Protein AF-A0A2E3B2K5-F1 (afdb_monomer_lite)

Sequence (80 aa):
MDNKFANFPNHLKDLKLNLMTAKELREAQEEIWEWIDEAEMLDDEYAPDIDIIDEARKIMGEIINERVDRHSDERGRTPE

Foldseek 3Di:
DPLPQQAQDPVLLPDPLVPDDLVVLVVSLVVLVVSLVVLVPDDPVRRYDVVRSVSSVVSNVVSVVSNVVVVVVVVPDDDD

Radius of gyration: 15.54 Å; chains: 1; bounding box: 52×19×40 Å

Secondary structure (DSSP, 8-state):
---TTSS--HHHHT--GGGS-HHHHHHHHHHHHHHHHHHHTS-TTTPPPHHHHHHHHHHHHHHHHHHHHHHHHHHH----

pLDDT: mean 87.91, std 13.14, range [48.59, 97.62]

Structure (mmCIF, N/CA/C/O backbone):
data_AF-A0A2E3B2K5-F1
#
_entry.id   AF-A0A2E3B2K5-F1
#
loop_
_atom_site.group_PDB
_atom_site.id
_atom_site.type_symbol
_atom_site.label_atom_id
_atom_site.label_alt_id
_atom_site.label_comp_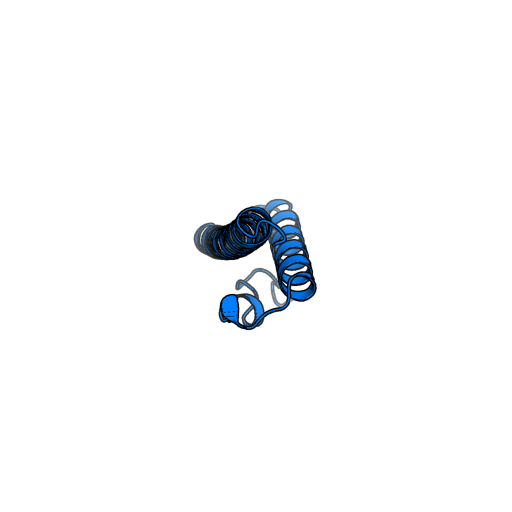id
_atom_site.label_asym_id
_atom_site.label_entity_id
_atom_site.label_seq_id
_atom_site.pdbx_PDB_ins_code
_atom_site.Cartn_x
_atom_site.Cartn_y
_atom_site.Cartn_z
_atom_site.occupancy
_atom_site.B_iso_or_equiv
_atom_site.auth_seq_id
_atom_site.auth_comp_id
_atom_site.auth_asym_id
_at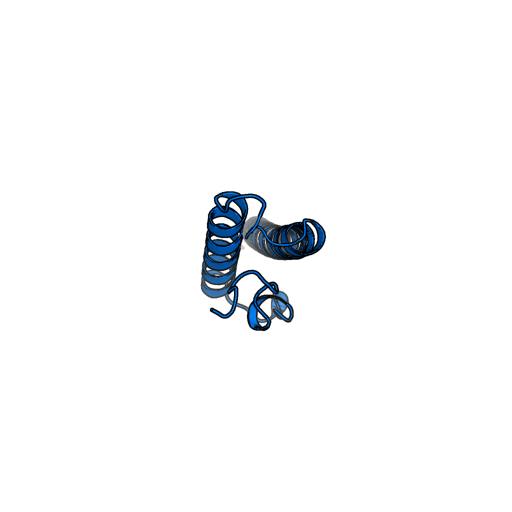om_site.auth_atom_id
_atom_site.pdbx_PDB_model_num
ATOM 1 N N . MET A 1 1 ? 25.604 -3.687 -6.927 1.00 52.19 1 MET A N 1
ATOM 2 C CA . MET A 1 1 ? 24.687 -3.121 -5.921 1.00 52.19 1 MET A CA 1
ATOM 3 C C . MET A 1 1 ? 23.412 -3.917 -6.031 1.00 52.19 1 MET A C 1
ATOM 5 O O . MET A 1 1 ? 22.960 -4.098 -7.155 1.00 52.19 1 MET A O 1
ATOM 9 N N . ASP A 1 2 ? 22.887 -4.437 -4.927 1.00 66.88 2 ASP A N 1
ATOM 10 C CA . ASP A 1 2 ? 21.557 -5.042 -4.941 1.00 66.88 2 ASP A CA 1
ATOM 11 C C . ASP A 1 2 ? 20.547 -3.930 -5.246 1.00 66.88 2 ASP A C 1
ATOM 13 O O . ASP A 1 2 ? 20.508 -2.919 -4.541 1.00 66.88 2 ASP A O 1
ATOM 17 N N . ASN A 1 3 ? 19.796 -4.059 -6.343 1.00 74.94 3 ASN A N 1
ATOM 18 C CA . ASN A 1 3 ? 18.728 -3.115 -6.647 1.00 74.94 3 ASN A CA 1
ATOM 19 C C . ASN A 1 3 ? 17.616 -3.344 -5.615 1.00 74.94 3 ASN A C 1
ATOM 21 O O . ASN A 1 3 ? 16.954 -4.381 -5.644 1.00 74.94 3 ASN A O 1
ATOM 25 N N . LYS A 1 4 ? 17.421 -2.392 -4.693 1.00 80.62 4 LYS A N 1
ATOM 26 C CA . LYS A 1 4 ? 16.388 -2.471 -3.646 1.00 80.62 4 LYS A CA 1
ATOM 27 C C . LYS A 1 4 ? 14.964 -2.585 -4.209 1.00 80.62 4 LYS A C 1
ATOM 29 O O . LYS A 1 4 ? 14.064 -2.988 -3.481 1.00 80.62 4 LYS A O 1
ATOM 34 N N . PHE A 1 5 ? 14.784 -2.270 -5.492 1.00 87.94 5 PHE A N 1
ATOM 35 C CA . PHE A 1 5 ? 13.521 -2.373 -6.215 1.00 87.94 5 PHE A CA 1
ATOM 36 C C . PHE A 1 5 ? 13.396 -3.648 -7.050 1.00 87.94 5 PHE A C 1
ATOM 38 O O . PHE A 1 5 ? 12.361 -3.875 -7.658 1.00 87.94 5 PHE A O 1
ATOM 45 N N . ALA A 1 6 ? 14.399 -4.535 -7.046 1.00 85.50 6 ALA A N 1
ATOM 46 C CA . ALA A 1 6 ? 14.316 -5.804 -7.774 1.00 85.50 6 ALA A CA 1
ATOM 47 C C . ALA A 1 6 ? 13.112 -6.664 -7.351 1.00 85.50 6 ALA A C 1
ATOM 49 O O . ALA A 1 6 ? 12.690 -7.529 -8.109 1.00 85.50 6 ALA A O 1
ATOM 50 N N . ASN A 1 7 ? 12.586 -6.450 -6.139 1.00 88.88 7 ASN A N 1
ATOM 51 C CA . ASN A 1 7 ? 11.344 -7.039 -5.658 1.00 88.88 7 ASN A CA 1
ATOM 52 C C . ASN A 1 7 ? 10.607 -6.037 -4.765 1.00 88.88 7 ASN A C 1
ATOM 54 O O . ASN A 1 7 ? 11.238 -5.249 -4.059 1.00 88.88 7 ASN A O 1
ATOM 58 N N . PHE A 1 8 ? 9.280 -6.139 -4.728 1.00 91.44 8 PHE A N 1
ATOM 59 C CA . PHE A 1 8 ? 8.474 -5.460 -3.718 1.00 91.44 8 PHE A CA 1
ATOM 60 C C . PHE A 1 8 ? 8.790 -6.028 -2.313 1.00 91.44 8 PHE A C 1
ATOM 62 O O . PHE A 1 8 ? 9.001 -7.245 -2.200 1.00 91.44 8 PHE A O 1
ATOM 69 N N . PRO A 1 9 ? 8.853 -5.211 -1.240 1.00 90.88 9 PRO A N 1
ATOM 70 C CA . PRO A 1 9 ? 9.298 -5.673 0.071 1.00 90.88 9 PRO A CA 1
ATOM 71 C C . PRO A 1 9 ? 8.427 -6.801 0.637 1.00 90.88 9 PRO A C 1
ATOM 73 O O . PRO A 1 9 ? 7.214 -6.671 0.786 1.00 90.88 9 PRO A O 1
ATOM 76 N N . ASN A 1 10 ? 9.060 -7.923 0.992 1.00 90.62 10 ASN A N 1
ATOM 77 C CA . ASN A 1 10 ? 8.349 -9.142 1.392 1.00 90.62 10 ASN A CA 1
ATOM 78 C C . ASN A 1 10 ? 7.464 -8.962 2.633 1.00 90.62 10 ASN A C 1
ATOM 80 O O . ASN A 1 10 ? 6.404 -9.572 2.716 1.00 90.62 10 ASN A O 1
ATOM 84 N N . HIS A 1 11 ? 7.862 -8.128 3.597 1.00 90.81 11 HIS A N 1
ATOM 85 C CA . HIS A 1 11 ? 7.045 -7.888 4.793 1.00 90.81 11 HIS A CA 1
ATOM 86 C C . HIS A 1 11 ? 5.752 -7.120 4.489 1.00 90.81 11 HIS A C 1
ATOM 88 O O . HIS A 1 11 ? 4.809 -7.218 5.270 1.00 90.81 11 HIS A O 1
ATOM 94 N N . LEU A 1 12 ? 5.688 -6.414 3.355 1.00 92.12 12 LEU A N 1
ATOM 95 C CA . LEU A 1 12 ? 4.490 -5.722 2.874 1.00 92.12 12 LEU A CA 1
ATOM 96 C C . LEU A 1 12 ? 3.597 -6.628 2.009 1.00 92.12 12 LEU A C 1
ATOM 98 O O . LEU A 1 12 ? 2.420 -6.326 1.844 1.00 92.12 12 LEU A O 1
ATOM 102 N N . LYS A 1 13 ? 4.115 -7.754 1.492 1.00 89.94 13 LYS A N 1
ATOM 103 C CA . LYS A 1 13 ? 3.346 -8.725 0.684 1.00 89.94 13 LYS A CA 1
ATOM 104 C C . LYS A 1 13 ? 2.323 -9.512 1.497 1.00 89.94 13 LYS A C 1
ATOM 106 O O . LYS A 1 13 ? 1.216 -9.750 1.032 1.00 89.94 13 LYS A O 1
ATOM 111 N N . ASP A 1 14 ? 2.693 -9.902 2.714 1.00 89.62 14 ASP A N 1
ATOM 112 C CA . ASP A 1 14 ? 1.923 -10.843 3.537 1.00 89.62 14 ASP A CA 1
ATOM 113 C C . ASP A 1 14 ? 1.216 -10.159 4.723 1.00 89.62 14 ASP A C 1
ATOM 115 O O . ASP A 1 14 ? 1.059 -10.740 5.806 1.00 89.62 14 ASP A O 1
ATOM 119 N N . LEU A 1 15 ? 0.798 -8.902 4.541 1.00 92.62 15 LEU A N 1
ATOM 120 C CA . LEU A 1 15 ? 0.122 -8.135 5.585 1.00 92.62 15 LEU A CA 1
ATOM 121 C C . LEU A 1 15 ? -1.226 -8.769 5.947 1.00 92.62 15 LEU A C 1
ATOM 123 O O . LEU A 1 15 ? -2.121 -8.942 5.122 1.00 92.62 15 LEU A O 1
ATOM 127 N N . LYS A 1 16 ? -1.411 -9.063 7.234 1.00 93.81 16 LYS A N 1
ATOM 128 C CA . LYS A 1 16 ? -2.698 -9.513 7.781 1.00 93.81 16 LYS A CA 1
ATOM 129 C C . LYS A 1 16 ? -3.507 -8.303 8.226 1.00 93.81 16 LYS A C 1
ATOM 131 O O . LYS A 1 16 ? -3.587 -8.020 9.420 1.00 93.81 16 LYS A O 1
ATOM 136 N N . LEU A 1 17 ? -4.078 -7.587 7.257 1.00 94.56 17 LEU A N 1
ATOM 137 C CA . LEU A 1 17 ? -4.728 -6.284 7.457 1.00 94.56 17 LEU A CA 1
ATOM 13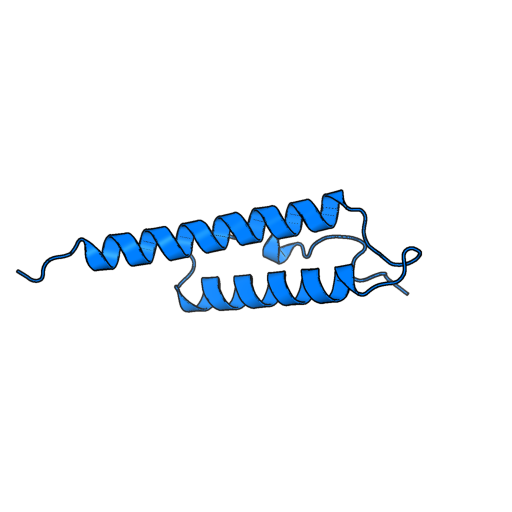8 C C . LEU A 1 17 ? -5.755 -6.286 8.599 1.00 94.56 17 LEU A C 1
ATOM 140 O O . LEU A 1 17 ? -5.736 -5.407 9.459 1.00 94.56 17 LEU A O 1
ATOM 144 N N . ASN A 1 18 ? -6.574 -7.334 8.685 1.00 90.88 18 ASN A N 1
ATOM 145 C CA . ASN A 1 18 ? -7.602 -7.505 9.714 1.00 90.88 18 ASN A CA 1
ATOM 146 C C . ASN A 1 18 ? -7.055 -7.652 11.151 1.00 90.88 18 ASN A C 1
ATOM 148 O O . ASN A 1 18 ? -7.818 -7.555 12.109 1.00 90.88 18 ASN A O 1
ATOM 152 N N . LEU A 1 19 ? -5.756 -7.921 11.315 1.00 94.94 19 LEU A N 1
ATOM 153 C CA . LEU A 1 19 ? -5.081 -8.029 12.614 1.00 94.94 19 LEU A CA 1
ATOM 154 C C . LEU A 1 19 ? -4.287 -6.770 12.981 1.00 94.94 19 LEU A C 1
ATOM 156 O O . LEU A 1 19 ? -3.821 -6.660 14.112 1.00 94.94 19 LEU A O 1
ATOM 160 N N . MET A 1 20 ? -4.123 -5.838 12.043 1.00 95.44 20 MET A N 1
ATOM 161 C CA . MET A 1 20 ? -3.376 -4.601 12.253 1.00 95.44 20 MET A CA 1
ATOM 162 C C . MET A 1 20 ? -4.248 -3.548 12.932 1.00 95.44 20 MET A C 1
ATOM 164 O O . MET A 1 20 ? -5.456 -3.476 12.718 1.00 95.44 20 MET A O 1
ATOM 168 N N . THR A 1 21 ? -3.638 -2.685 13.728 1.00 94.44 21 THR A N 1
AT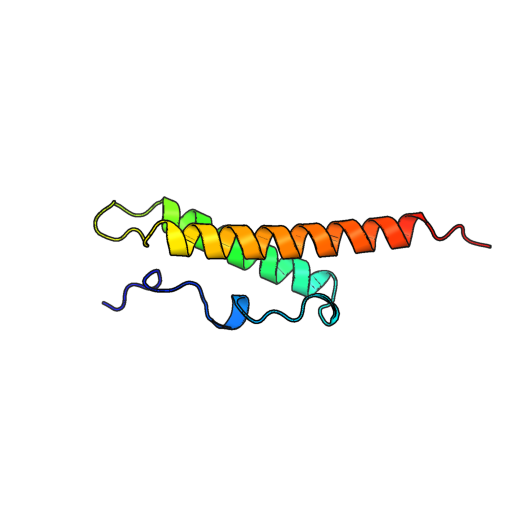OM 169 C CA . THR A 1 21 ? -4.250 -1.472 14.276 1.00 94.44 21 THR A CA 1
ATOM 170 C C . THR A 1 21 ? -4.393 -0.388 13.203 1.00 94.44 21 THR A C 1
ATOM 172 O O . THR A 1 21 ? -3.751 -0.426 12.157 1.00 94.44 21 THR A O 1
ATOM 175 N N . ALA A 1 22 ? -5.208 0.641 13.468 1.00 93.00 22 ALA A N 1
ATOM 176 C CA . ALA A 1 22 ? -5.334 1.789 12.562 1.00 93.00 22 ALA A CA 1
ATOM 177 C C . ALA A 1 22 ? -3.998 2.525 12.337 1.00 93.00 22 ALA A C 1
ATOM 179 O O . ALA A 1 22 ? -3.770 3.077 11.261 1.00 93.00 22 ALA A O 1
ATOM 180 N N . LYS A 1 23 ? -3.117 2.525 13.348 1.00 94.75 23 LYS A N 1
ATOM 181 C CA . LYS A 1 23 ? -1.778 3.104 13.249 1.00 94.75 23 LYS A CA 1
ATOM 182 C C . LYS A 1 23 ? -0.888 2.266 12.329 1.00 94.75 23 LYS A C 1
ATOM 184 O O . LYS A 1 23 ? -0.322 2.824 11.402 1.00 94.75 23 LYS A O 1
ATOM 189 N N . GLU A 1 24 ? -0.834 0.953 12.533 1.00 96.19 24 GLU A N 1
ATOM 190 C CA . GLU A 1 24 ? -0.028 0.054 11.693 1.00 96.19 24 GLU A CA 1
ATOM 191 C C . GLU A 1 24 ? -0.501 0.064 10.233 1.00 96.19 24 GLU A C 1
ATOM 193 O O . GLU A 1 24 ? 0.322 0.069 9.327 1.00 96.19 24 GLU A O 1
ATOM 198 N N . LEU A 1 25 ? -1.817 0.127 9.980 1.00 96.06 25 LEU A N 1
ATOM 199 C CA . LEU A 1 25 ? -2.347 0.277 8.617 1.00 96.06 25 LEU A CA 1
ATOM 200 C C . LEU A 1 25 ? -1.884 1.582 7.960 1.00 96.06 25 LEU A C 1
ATOM 202 O O . LEU A 1 25 ? -1.636 1.617 6.759 1.00 96.06 25 LEU A O 1
ATOM 206 N N . ARG A 1 26 ? -1.781 2.666 8.735 1.00 95.50 26 ARG A N 1
ATOM 207 C CA . ARG A 1 26 ? -1.285 3.947 8.232 1.00 95.50 26 ARG A CA 1
ATOM 208 C C . ARG A 1 26 ? 0.213 3.894 7.944 1.00 95.50 26 ARG A C 1
ATOM 210 O O . ARG A 1 26 ? 0.608 4.333 6.875 1.00 95.50 26 ARG A O 1
ATOM 217 N N . GLU A 1 27 ? 1.004 3.343 8.861 1.00 96.88 27 GLU A N 1
ATOM 218 C CA . GLU A 1 27 ? 2.453 3.184 8.685 1.00 96.88 27 GLU A CA 1
ATOM 219 C C . GLU A 1 27 ? 2.761 2.300 7.467 1.00 96.88 27 GLU A C 1
ATOM 221 O O . GLU A 1 27 ? 3.567 2.686 6.629 1.00 96.88 27 GLU A O 1
ATOM 226 N N . ALA A 1 28 ? 2.046 1.184 7.292 1.00 96.94 28 ALA A N 1
ATOM 227 C CA . ALA A 1 28 ? 2.194 0.333 6.112 1.00 96.94 28 ALA A CA 1
ATOM 228 C C . ALA A 1 28 ? 1.784 1.046 4.814 1.00 96.94 28 ALA A C 1
ATOM 230 O O . ALA A 1 28 ? 2.445 0.891 3.792 1.00 96.94 28 ALA A O 1
ATOM 231 N N . GLN A 1 29 ? 0.714 1.850 4.833 1.00 97.12 29 GLN A N 1
ATOM 232 C CA . GLN A 1 29 ? 0.345 2.652 3.666 1.00 97.12 29 GLN A CA 1
ATOM 233 C C . GLN A 1 29 ? 1.424 3.684 3.311 1.00 97.12 29 GLN A C 1
ATOM 235 O O . GLN A 1 29 ? 1.718 3.862 2.132 1.00 97.12 29 GLN A O 1
ATOM 240 N N . GLU A 1 30 ? 1.965 4.385 4.310 1.00 97.62 30 GLU A N 1
ATOM 241 C CA . GLU A 1 30 ? 3.020 5.387 4.123 1.00 97.62 30 GLU A CA 1
ATOM 242 C C . GLU A 1 30 ? 4.291 4.728 3.561 1.00 97.62 30 GLU A C 1
ATOM 244 O O . GLU A 1 30 ? 4.829 5.211 2.569 1.00 97.62 30 GLU A O 1
ATOM 249 N N . GLU A 1 31 ? 4.684 3.563 4.081 1.00 97.25 31 GLU A N 1
ATOM 250 C CA . GLU A 1 31 ? 5.840 2.808 3.584 1.00 97.25 31 GLU A CA 1
ATOM 251 C C . GLU A 1 31 ? 5.666 2.334 2.129 1.00 97.25 31 GLU A C 1
ATOM 253 O O . GLU A 1 31 ? 6.584 2.462 1.319 1.00 97.25 31 GLU A O 1
ATOM 258 N N . ILE A 1 32 ? 4.486 1.816 1.762 1.00 97.25 32 ILE A N 1
ATOM 259 C CA . ILE A 1 32 ? 4.219 1.405 0.373 1.00 97.25 32 ILE A CA 1
ATOM 260 C C . ILE A 1 32 ? 4.219 2.615 -0.564 1.00 97.25 32 ILE A C 1
ATOM 262 O O . ILE A 1 32 ? 4.748 2.524 -1.671 1.00 97.25 32 ILE A O 1
ATOM 266 N N . TRP A 1 33 ? 3.644 3.740 -0.131 1.00 97.25 33 TRP A N 1
ATOM 267 C CA . TRP A 1 33 ? 3.641 4.970 -0.918 1.00 97.25 33 TRP A CA 1
ATOM 268 C C . TRP A 1 33 ? 5.062 5.474 -1.180 1.00 97.25 33 TRP A C 1
ATOM 270 O O . TRP A 1 33 ? 5.396 5.750 -2.328 1.00 97.25 33 TRP A O 1
ATOM 280 N N . GLU A 1 34 ? 5.906 5.543 -0.147 1.00 96.75 34 GLU A N 1
ATOM 281 C CA . GLU A 1 34 ? 7.314 5.939 -0.282 1.00 96.75 34 GLU A CA 1
ATOM 282 C C . GLU A 1 34 ? 8.074 4.998 -1.221 1.00 96.75 34 GLU A C 1
ATOM 284 O O . GLU A 1 34 ? 8.807 5.454 -2.095 1.00 96.75 34 GLU A O 1
ATOM 289 N N . TRP A 1 35 ? 7.857 3.686 -1.102 1.00 96.12 35 TRP A N 1
ATOM 290 C CA . TRP A 1 35 ? 8.507 2.720 -1.985 1.00 96.12 35 TRP A CA 1
ATOM 291 C C . TRP A 1 35 ? 8.103 2.909 -3.455 1.00 96.12 35 TRP A C 1
ATOM 293 O O . TRP A 1 35 ? 8.969 2.861 -4.328 1.00 96.12 35 TRP A O 1
ATOM 303 N N . ILE A 1 36 ? 6.813 3.138 -3.738 1.00 95.62 36 ILE A N 1
ATOM 304 C CA . ILE A 1 36 ? 6.317 3.393 -5.102 1.00 95.62 36 ILE A CA 1
ATOM 305 C C . ILE A 1 36 ? 6.888 4.706 -5.647 1.00 95.62 36 ILE A C 1
ATOM 307 O O . ILE A 1 36 ? 7.391 4.718 -6.766 1.00 95.62 36 ILE A O 1
ATOM 311 N N . ASP A 1 37 ? 6.840 5.786 -4.865 1.00 95.88 37 ASP A N 1
ATOM 312 C CA . ASP A 1 37 ? 7.335 7.106 -5.273 1.00 95.88 37 ASP A CA 1
ATOM 313 C C . ASP A 1 37 ? 8.825 7.049 -5.634 1.00 95.88 37 ASP A C 1
ATOM 315 O O . ASP A 1 37 ? 9.239 7.500 -6.702 1.00 95.88 37 ASP A O 1
ATOM 319 N N . GLU A 1 38 ? 9.641 6.400 -4.800 1.00 94.88 38 GLU A N 1
ATOM 320 C CA . GLU A 1 38 ? 11.057 6.222 -5.105 1.00 94.88 38 GLU A CA 1
ATOM 321 C C . GLU A 1 38 ? 11.299 5.313 -6.320 1.00 94.88 38 GLU A C 1
ATOM 323 O O . GLU A 1 38 ? 12.225 5.574 -7.087 1.00 94.88 38 GLU A O 1
ATOM 328 N N . ALA A 1 39 ? 10.495 4.258 -6.501 1.00 93.31 39 ALA A N 1
ATOM 329 C CA . ALA A 1 39 ? 10.598 3.349 -7.641 1.00 93.31 39 ALA A CA 1
ATOM 330 C C . ALA A 1 39 ? 10.291 4.050 -8.972 1.00 93.31 39 ALA A C 1
ATOM 332 O O . ALA A 1 39 ? 10.988 3.826 -9.960 1.00 93.31 39 ALA A O 1
ATOM 333 N N . GLU A 1 40 ? 9.270 4.908 -8.991 1.00 91.88 40 GLU A N 1
ATOM 334 C CA . GLU A 1 40 ? 8.837 5.663 -10.173 1.00 91.88 40 GLU A CA 1
ATOM 335 C C . GLU A 1 40 ? 9.789 6.813 -10.536 1.00 91.88 40 GLU A C 1
ATOM 337 O O . GLU A 1 40 ? 9.789 7.274 -11.677 1.00 91.88 40 GLU A O 1
ATOM 342 N N . MET A 1 41 ? 10.620 7.268 -9.593 1.00 93.44 41 MET A N 1
ATOM 343 C CA . MET A 1 41 ? 11.651 8.285 -9.832 1.00 93.44 41 MET A CA 1
ATOM 344 C C . MET A 1 41 ? 12.955 7.733 -10.429 1.00 93.44 41 MET A C 1
ATOM 346 O O . MET A 1 41 ? 13.851 8.520 -10.748 1.00 93.44 41 MET A O 1
ATOM 350 N N . LEU A 1 42 ? 13.107 6.412 -10.556 1.00 91.94 42 LEU A N 1
ATOM 351 C CA . LEU A 1 42 ? 14.310 5.809 -11.131 1.00 91.94 42 LEU A CA 1
ATOM 352 C C . LEU A 1 42 ? 14.350 5.943 -12.655 1.00 91.94 42 LEU A C 1
ATOM 354 O O . LEU A 1 42 ? 13.327 5.863 -13.329 1.00 91.94 42 LEU A O 1
ATOM 358 N N . ASP A 1 43 ? 15.562 6.057 -13.198 1.00 89.75 43 ASP A N 1
ATOM 359 C CA . ASP A 1 43 ? 15.785 5.918 -14.637 1.00 89.75 43 ASP A CA 1
ATOM 360 C C . ASP A 1 43 ? 15.393 4.504 -15.110 1.00 89.75 43 ASP A C 1
ATOM 362 O O . ASP A 1 43 ? 15.585 3.531 -14.377 1.00 89.75 43 ASP A O 1
ATOM 366 N N . ASP A 1 44 ? 14.938 4.375 -16.362 1.00 84.88 44 ASP A N 1
ATOM 367 C CA . ASP A 1 44 ? 14.455 3.116 -16.963 1.00 84.88 44 ASP A CA 1
ATOM 368 C C . ASP A 1 44 ? 15.417 1.916 -16.801 1.00 84.88 44 ASP A C 1
ATOM 370 O O . ASP A 1 44 ? 14.978 0.771 -16.760 1.00 84.88 44 ASP A O 1
ATOM 374 N N . GLU A 1 45 ? 16.734 2.149 -16.705 1.00 88.62 45 GLU A N 1
ATOM 375 C CA . GLU A 1 45 ? 17.744 1.094 -16.486 1.00 88.62 45 GLU A CA 1
ATOM 376 C C . GLU A 1 45 ? 17.664 0.465 -15.078 1.00 88.62 45 GLU A C 1
ATOM 378 O O . GLU A 1 45 ? 18.061 -0.686 -14.885 1.00 88.62 45 GLU A O 1
ATOM 383 N N . TYR A 1 46 ? 17.157 1.212 -14.095 1.00 86.81 46 TYR A N 1
ATOM 384 C CA . TYR A 1 46 ? 17.091 0.820 -12.683 1.00 86.81 46 TYR A CA 1
ATOM 385 C C . TYR A 1 46 ? 15.661 0.652 -12.167 1.00 86.81 46 TYR A C 1
ATOM 387 O O . TYR A 1 46 ? 15.482 0.059 -11.096 1.00 86.81 46 TYR A O 1
ATOM 395 N N . ALA A 1 47 ? 14.674 1.160 -12.909 1.00 89.00 47 ALA A N 1
ATOM 396 C CA . ALA A 1 47 ? 13.262 1.027 -12.599 1.00 89.00 47 ALA A CA 1
ATOM 397 C C . ALA A 1 47 ? 12.866 -0.455 -12.448 1.00 89.00 47 ALA A C 1
ATOM 399 O O . ALA A 1 47 ? 13.325 -1.309 -13.217 1.00 89.00 47 ALA A O 1
ATOM 400 N N . PRO A 1 48 ? 12.040 -0.796 -11.445 1.00 91.81 48 PRO A N 1
ATOM 401 C CA . PRO A 1 48 ? 11.479 -2.135 -11.352 1.00 91.81 48 PRO A CA 1
ATOM 402 C C . PRO A 1 48 ? 10.539 -2.429 -12.522 1.00 91.81 48 PRO A C 1
ATOM 404 O O . PRO A 1 48 ? 10.007 -1.519 -13.158 1.00 91.81 48 PRO A O 1
ATOM 407 N N . ASP A 1 49 ? 10.294 -3.717 -12.766 1.00 93.38 49 ASP A N 1
ATOM 408 C CA . ASP A 1 49 ? 9.251 -4.133 -13.702 1.00 93.38 49 ASP A CA 1
ATOM 409 C C . ASP A 1 49 ? 7.895 -3.556 -13.260 1.00 93.38 49 ASP A C 1
ATOM 411 O O . ASP A 1 49 ? 7.591 -3.488 -12.062 1.00 93.38 49 ASP A O 1
ATOM 415 N N . ILE A 1 50 ? 7.072 -3.157 -14.229 1.00 92.94 50 ILE A N 1
ATOM 416 C CA . ILE A 1 50 ? 5.755 -2.568 -13.983 1.00 92.94 50 ILE A CA 1
ATOM 417 C C . ILE A 1 50 ? 4.870 -3.510 -13.161 1.00 92.94 50 ILE A C 1
ATOM 419 O O . ILE A 1 50 ? 4.130 -3.044 -12.298 1.00 92.94 50 ILE A O 1
ATOM 423 N N . ASP A 1 51 ? 5.024 -4.825 -13.338 1.00 94.56 51 ASP A N 1
ATOM 424 C CA . ASP A 1 51 ? 4.297 -5.840 -12.570 1.00 94.56 51 ASP A CA 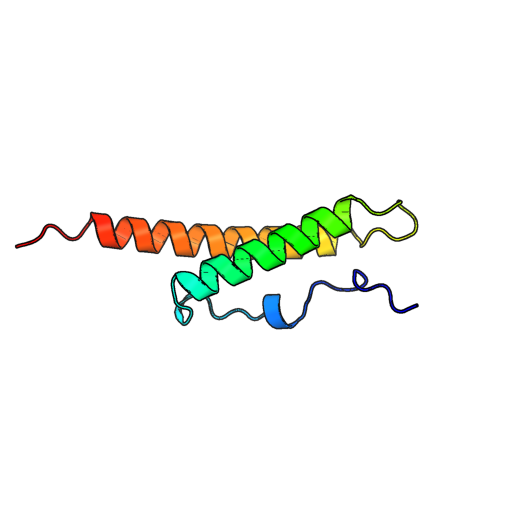1
ATOM 425 C C . ASP A 1 51 ? 4.585 -5.747 -11.057 1.00 94.56 51 ASP A C 1
ATOM 427 O O . ASP A 1 51 ? 3.706 -6.008 -10.233 1.00 94.56 51 ASP A O 1
ATOM 431 N N . ILE A 1 52 ? 5.799 -5.332 -10.669 1.00 94.81 52 ILE A N 1
ATOM 432 C CA . ILE A 1 52 ? 6.188 -5.143 -9.262 1.00 94.81 52 ILE A CA 1
ATOM 433 C C . ILE A 1 52 ? 5.531 -3.875 -8.698 1.00 94.81 52 ILE A C 1
ATOM 435 O O . ILE A 1 52 ? 5.040 -3.875 -7.567 1.00 94.81 52 ILE A O 1
ATOM 439 N N . ILE A 1 53 ? 5.490 -2.796 -9.487 1.00 94.25 53 ILE A N 1
ATOM 440 C CA . ILE A 1 53 ? 4.814 -1.549 -9.100 1.00 94.25 53 ILE A CA 1
ATOM 441 C C . ILE A 1 53 ? 3.304 -1.791 -8.962 1.00 94.25 53 ILE A C 1
ATOM 443 O O . ILE A 1 53 ? 2.677 -1.320 -8.011 1.00 94.25 53 ILE A O 1
ATOM 447 N N . ASP A 1 54 ? 2.712 -2.563 -9.870 1.00 95.44 54 ASP A N 1
ATOM 448 C CA . ASP A 1 54 ? 1.290 -2.892 -9.828 1.00 95.44 54 ASP A CA 1
ATOM 449 C C . ASP A 1 54 ? 0.939 -3.812 -8.646 1.00 95.44 54 ASP A C 1
ATOM 451 O O . ASP A 1 54 ? -0.111 -3.627 -8.024 1.00 95.44 54 ASP A O 1
ATOM 455 N N . GLU A 1 55 ? 1.827 -4.734 -8.252 1.00 95.06 55 GLU A N 1
ATOM 456 C CA . GLU A 1 55 ? 1.697 -5.495 -6.999 1.00 95.06 55 GLU A CA 1
ATOM 457 C C . GLU A 1 55 ? 1.662 -4.558 -5.778 1.00 95.06 55 GLU A C 1
ATOM 459 O O . GLU A 1 55 ? 0.760 -4.666 -4.941 1.00 95.06 55 GLU A O 1
ATOM 464 N N . ALA A 1 56 ? 2.584 -3.592 -5.707 1.00 95.75 56 ALA A N 1
ATOM 465 C CA . ALA A 1 56 ? 2.631 -2.602 -4.631 1.00 95.75 56 ALA A CA 1
ATOM 466 C C . ALA A 1 56 ? 1.339 -1.767 -4.562 1.00 95.75 56 ALA A C 1
ATOM 468 O O . ALA A 1 56 ? 0.723 -1.626 -3.500 1.00 95.75 56 ALA A O 1
ATOM 469 N N . ARG A 1 57 ? 0.875 -1.258 -5.713 1.00 96.62 57 ARG A N 1
ATOM 470 C CA . ARG A 1 57 ? -0.369 -0.476 -5.826 1.00 96.62 57 ARG A CA 1
ATOM 471 C C . ARG A 1 57 ? -1.596 -1.286 -5.423 1.00 96.62 57 ARG A C 1
ATOM 473 O O . ARG A 1 57 ? -2.497 -0.744 -4.780 1.00 96.62 57 ARG A O 1
ATOM 480 N N . LYS A 1 58 ? -1.639 -2.575 -5.771 1.00 96.62 58 LYS A N 1
ATOM 481 C CA . LYS A 1 58 ? -2.724 -3.474 -5.368 1.00 96.62 58 LYS A CA 1
ATOM 482 C C . LYS A 1 58 ? -2.808 -3.580 -3.846 1.00 96.62 58 LYS A C 1
ATOM 484 O O . LYS A 1 58 ? -3.883 -3.368 -3.291 1.00 96.62 58 LYS A O 1
ATOM 489 N N . ILE A 1 59 ? -1.687 -3.845 -3.177 1.00 96.62 59 ILE A N 1
ATOM 490 C CA . ILE A 1 59 ? -1.638 -3.966 -1.711 1.00 96.62 59 ILE A CA 1
ATOM 491 C C . ILE A 1 59 ? -2.001 -2.631 -1.049 1.00 96.62 59 ILE A C 1
ATOM 493 O O . ILE A 1 59 ? -2.785 -2.601 -0.101 1.00 96.62 59 ILE A O 1
ATOM 497 N N . MET A 1 60 ? -1.523 -1.506 -1.590 1.00 96.81 60 MET A N 1
ATOM 498 C CA . MET A 1 60 ? -1.937 -0.178 -1.128 1.00 96.81 60 MET A CA 1
ATOM 499 C C . MET A 1 60 ? -3.459 0.016 -1.221 1.00 96.81 60 MET A C 1
ATOM 501 O O . MET A 1 60 ? -4.073 0.549 -0.296 1.00 96.81 60 MET A O 1
ATOM 505 N N . GLY A 1 61 ? -4.083 -0.448 -2.308 1.00 96.75 61 GLY A N 1
ATOM 506 C CA . GLY A 1 61 ? -5.536 -0.443 -2.471 1.00 96.75 61 GLY A CA 1
ATOM 507 C C . GLY A 1 61 ? -6.263 -1.276 -1.411 1.00 96.75 61 GLY A C 1
ATOM 508 O O . GLY A 1 61 ? -7.267 -0.824 -0.861 1.00 96.75 61 GLY A O 1
ATOM 509 N N . GLU A 1 62 ? -5.742 -2.457 -1.072 1.00 96.62 62 GLU A N 1
ATOM 510 C CA . GLU A 1 62 ? -6.291 -3.314 -0.012 1.00 96.62 62 GLU A CA 1
ATOM 511 C C . GLU A 1 62 ? -6.217 -2.633 1.367 1.00 96.62 62 GLU A C 1
ATOM 513 O O . GLU A 1 62 ? -7.206 -2.627 2.102 1.00 96.62 62 GLU A O 1
ATOM 518 N N . ILE A 1 63 ? -5.098 -1.971 1.688 1.00 96.06 63 ILE A N 1
ATOM 519 C CA . ILE A 1 63 ? -4.952 -1.191 2.930 1.00 96.06 63 ILE A CA 1
ATOM 520 C C . ILE A 1 63 ? -5.951 -0.031 2.976 1.00 96.06 63 ILE A C 1
ATOM 522 O O . ILE A 1 63 ? -6.595 0.192 4.004 1.00 96.06 63 ILE A O 1
ATOM 526 N N . ILE A 1 64 ? -6.097 0.720 1.880 1.00 94.75 64 ILE A N 1
ATOM 527 C CA . ILE A 1 64 ? -7.038 1.846 1.810 1.00 94.75 64 ILE A CA 1
ATOM 528 C C . ILE A 1 64 ? -8.475 1.359 2.028 1.00 94.75 64 ILE A C 1
ATOM 530 O O . ILE A 1 64 ? -9.204 1.984 2.800 1.00 94.75 64 ILE A O 1
ATOM 534 N N . ASN A 1 65 ? -8.863 0.242 1.408 1.00 95.44 65 ASN A N 1
ATOM 535 C CA . ASN A 1 65 ? -10.190 -0.346 1.588 1.00 95.44 65 ASN A CA 1
ATOM 536 C C . ASN A 1 65 ? -10.436 -0.739 3.050 1.00 95.44 65 ASN A C 1
ATOM 538 O O .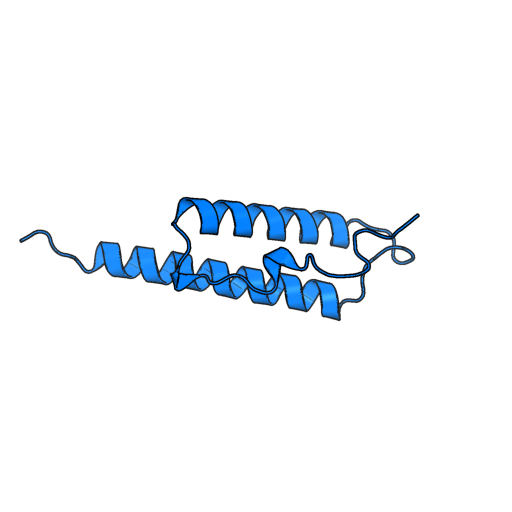 ASN A 1 65 ? -11.418 -0.290 3.633 1.00 95.44 65 ASN A O 1
ATOM 542 N N . GLU A 1 66 ? -9.501 -1.453 3.686 1.00 94.69 66 GLU A N 1
ATOM 543 C CA . GLU A 1 66 ? -9.609 -1.822 5.107 1.00 94.69 66 GLU A CA 1
ATOM 544 C C . GLU A 1 66 ? -9.766 -0.583 6.011 1.00 94.69 66 GLU A C 1
ATOM 546 O O . GLU A 1 66 ? -10.570 -0.565 6.947 1.00 94.69 66 GLU A O 1
ATOM 551 N N . ARG A 1 67 ? -9.018 0.494 5.734 1.00 92.88 67 ARG A N 1
ATOM 552 C CA . ARG A 1 67 ? -9.124 1.754 6.489 1.00 92.88 67 ARG A CA 1
ATOM 553 C C . ARG A 1 67 ? -10.483 2.434 6.298 1.00 92.88 67 ARG A C 1
ATOM 555 O O . ARG A 1 67 ? -11.012 3.000 7.256 1.00 92.88 67 ARG A O 1
ATOM 562 N N . VAL A 1 68 ? -11.034 2.409 5.085 1.00 90.75 68 VAL A N 1
ATOM 563 C CA . VAL A 1 68 ? -12.357 2.975 4.771 1.00 90.75 68 VAL A CA 1
ATOM 564 C C . VAL A 1 68 ? -13.474 2.163 5.427 1.00 90.75 68 VAL A C 1
ATOM 566 O O . VAL A 1 68 ? -14.387 2.759 6.006 1.00 90.75 68 VAL A O 1
ATOM 569 N N . ASP A 1 69 ? -13.384 0.835 5.397 1.00 89.19 69 ASP A N 1
ATOM 570 C CA . ASP A 1 69 ? -14.374 -0.064 5.996 1.00 89.19 69 ASP A CA 1
ATOM 571 C C . ASP A 1 69 ? -14.471 0.161 7.512 1.00 89.19 69 ASP A C 1
ATOM 573 O O . ASP A 1 69 ? -15.557 0.411 8.038 1.00 89.19 69 ASP A O 1
ATOM 577 N N . ARG A 1 70 ? -13.333 0.246 8.214 1.00 86.00 70 ARG A N 1
ATOM 578 C CA . ARG A 1 70 ? -13.305 0.540 9.661 1.00 86.00 70 ARG A CA 1
ATOM 579 C C . ARG A 1 70 ? -13.894 1.900 10.016 1.00 86.00 70 ARG A C 1
ATOM 581 O O . ARG A 1 70 ? -14.633 2.026 10.990 1.00 86.00 70 ARG A O 1
ATOM 588 N N . HIS A 1 71 ? -13.589 2.928 9.226 1.00 79.25 71 HIS A N 1
ATOM 589 C CA . HIS A 1 71 ? -14.176 4.252 9.435 1.00 79.25 71 HIS A CA 1
ATOM 590 C C . HIS A 1 71 ? -15.681 4.285 9.148 1.00 79.25 71 HIS A C 1
ATOM 592 O O . HIS A 1 71 ? -16.394 5.125 9.703 1.00 79.25 71 HIS A O 1
ATOM 598 N N . SER A 1 72 ? -16.173 3.392 8.291 1.00 72.69 72 SER A N 1
ATOM 599 C CA . SER A 1 72 ? -17.602 3.240 8.021 1.00 72.69 72 SER A CA 1
ATOM 600 C C . SER A 1 72 ? -18.310 2.531 9.183 1.00 72.69 72 SER A C 1
ATOM 602 O O . SER A 1 72 ? -19.361 3.004 9.621 1.00 72.69 72 SER A O 1
ATOM 604 N N . ASP A 1 73 ? -17.695 1.496 9.762 1.00 62.09 73 ASP A N 1
ATOM 605 C CA . ASP A 1 73 ? -18.193 0.796 10.958 1.00 62.09 73 ASP A CA 1
ATOM 606 C C . ASP A 1 73 ? -18.270 1.709 12.193 1.00 62.09 73 ASP A C 1
ATOM 608 O O . ASP A 1 73 ? -19.253 1.681 12.939 1.00 62.09 73 ASP A O 1
ATOM 612 N N . GLU A 1 74 ? -17.280 2.585 12.395 1.00 60.44 74 GLU A N 1
ATOM 613 C CA . GLU A 1 74 ? -17.300 3.587 13.472 1.00 60.44 74 GLU A CA 1
ATOM 614 C C . GLU A 1 74 ? -18.470 4.575 13.338 1.00 60.44 74 GLU A C 1
ATOM 616 O O . GLU A 1 74 ? -19.053 4.988 14.341 1.00 60.44 74 GLU A O 1
ATOM 621 N N . ARG A 1 75 ? -18.845 4.944 12.106 1.00 58.75 75 ARG A N 1
ATOM 622 C CA . ARG A 1 75 ? -19.951 5.880 11.830 1.00 58.75 75 ARG A CA 1
ATOM 623 C C . ARG A 1 75 ? -21.334 5.234 11.924 1.00 58.75 75 ARG A C 1
ATOM 625 O O . ARG A 1 75 ? -22.311 5.953 12.117 1.00 58.75 75 ARG A O 1
ATOM 632 N N . GLY A 1 76 ? -21.426 3.910 11.795 1.00 54.25 76 GLY A N 1
ATOM 633 C CA . GLY A 1 76 ? -22.674 3.152 11.939 1.00 54.25 76 GLY A CA 1
ATOM 634 C C . GLY A 1 76 ? -23.110 2.929 13.390 1.00 54.25 76 GLY A C 1
ATOM 635 O O . GLY A 1 76 ? -24.261 2.571 13.640 1.00 54.25 76 GLY A O 1
ATOM 636 N N . ARG A 1 77 ? -22.220 3.159 14.362 1.00 51.12 77 ARG A N 1
ATOM 637 C CA . ARG A 1 77 ? -22.513 3.006 15.789 1.00 51.12 77 ARG A CA 1
ATOM 638 C C . ARG A 1 77 ? -23.141 4.294 16.326 1.00 51.12 77 ARG A C 1
ATOM 640 O O . ARG A 1 77 ? -22.447 5.183 16.812 1.00 51.12 77 ARG A O 1
ATOM 647 N N . THR A 1 78 ? -24.466 4.413 16.236 1.00 48.59 78 THR A N 1
ATOM 648 C CA . THR A 1 78 ? -25.192 5.400 17.048 1.00 48.59 78 THR A CA 1
ATOM 649 C C . THR A 1 78 ? -24.870 5.146 18.523 1.00 48.59 78 THR A C 1
ATOM 651 O O . THR A 1 78 ? -24.987 3.997 18.956 1.00 48.59 78 THR A O 1
ATOM 654 N N . PRO A 1 79 ? -24.447 6.162 19.295 1.00 52.97 79 PRO A N 1
ATOM 655 C CA . PRO A 1 79 ? -24.361 6.015 20.736 1.00 52.97 79 PRO A CA 1
ATOM 656 C C . PRO A 1 79 ? -25.792 5.853 21.257 1.00 52.97 79 PRO A C 1
ATOM 658 O O . PRO A 1 79 ? -26.615 6.753 21.085 1.00 52.97 79 PRO A O 1
ATOM 661 N N . GLU A 1 80 ? -26.091 4.676 21.804 1.00 51.28 80 GLU A N 1
ATOM 662 C CA . GLU A 1 80 ? -27.262 4.464 22.662 1.00 51.28 80 GLU A CA 1
ATOM 663 C C . GLU A 1 80 ? -27.045 5.124 24.028 1.00 51.28 80 GLU A C 1
ATOM 665 O O . GLU A 1 80 ? -25.905 5.049 24.551 1.00 51.28 80 GLU A O 1
#